Protein AF-A0AA37JND7-F1 (afdb_monomer_lite)

pLDDT: mean 91.66, std 10.31, range [40.84, 98.69]

Radius of gyration: 16.0 Å; chains: 1; bounding box: 44×41×37 Å

Structure (mmCIF, N/CA/C/O backbone):
data_AF-A0AA37JND7-F1
#
_entry.id   AF-A0AA37JND7-F1
#
loop_
_atom_site.group_PDB
_atom_site.id
_atom_site.type_symbol
_atom_site.label_atom_id
_atom_site.label_alt_id
_atom_site.label_comp_id
_atom_site.label_asym_id
_atom_site.label_entity_id
_atom_site.label_seq_id
_atom_site.pdbx_PDB_ins_code
_atom_site.Cartn_x
_atom_site.Cartn_y
_atom_site.Cartn_z
_atom_site.occupancy
_atom_site.B_iso_or_equiv
_atom_site.auth_seq_id
_atom_site.auth_comp_id
_atom_site.auth_asym_id
_atom_site.auth_atom_id
_atom_site.pdbx_PDB_model_num
ATOM 1 N N . MET A 1 1 ? -6.437 -23.360 4.423 1.00 40.84 1 MET A N 1
ATOM 2 C CA . MET A 1 1 ? -5.846 -23.124 3.087 1.00 40.84 1 MET A CA 1
ATOM 3 C C . MET A 1 1 ? -4.545 -22.383 3.317 1.00 40.84 1 MET A C 1
ATOM 5 O O . MET A 1 1 ? -4.557 -21.496 4.157 1.00 40.84 1 MET A O 1
ATOM 9 N N . LYS A 1 2 ? -3.437 -22.771 2.672 1.00 43.34 2 LYS A N 1
ATOM 10 C CA . LYS A 1 2 ? -2.229 -21.934 2.693 1.00 43.34 2 LYS A CA 1
ATOM 11 C C . LYS A 1 2 ? -2.594 -20.605 2.027 1.00 43.34 2 LYS A C 1
ATOM 13 O O . LYS A 1 2 ? -3.118 -20.621 0.916 1.00 43.34 2 LYS A O 1
ATOM 18 N N . THR A 1 3 ? -2.385 -19.501 2.726 1.00 58.12 3 THR A N 1
ATOM 19 C CA . THR A 1 3 ? -2.591 -18.107 2.304 1.00 58.12 3 THR A CA 1
ATOM 20 C C . THR A 1 3 ? -1.507 -17.683 1.311 1.00 58.12 3 THR A C 1
ATOM 22 O O . THR A 1 3 ? -0.813 -16.694 1.500 1.00 58.12 3 THR A O 1
ATOM 25 N N . GLN A 1 4 ? -1.320 -18.478 0.255 1.00 84.44 4 GLN A N 1
ATOM 26 C CA . GLN A 1 4 ? -0.275 -18.242 -0.735 1.00 84.44 4 GLN A CA 1
ATOM 27 C C . GLN A 1 4 ? -0.519 -16.889 -1.423 1.00 84.44 4 GLN A C 1
ATOM 29 O O . GLN A 1 4 ? -1.640 -16.614 -1.847 1.00 84.44 4 GLN A O 1
ATOM 34 N N . GLY A 1 5 ? 0.517 -16.051 -1.496 1.00 93.06 5 GLY A N 1
ATOM 35 C CA . GLY A 1 5 ? 0.449 -14.716 -2.106 1.00 93.06 5 GLY A CA 1
ATOM 36 C C . GLY A 1 5 ? 0.004 -13.576 -1.184 1.00 93.06 5 GLY A C 1
ATOM 37 O O . GLY A 1 5 ? -0.153 -12.458 -1.664 1.00 93.06 5 GLY A O 1
ATOM 38 N N . TRP A 1 6 ? -0.165 -13.826 0.120 1.00 97.25 6 TRP A N 1
ATOM 39 C CA . TRP A 1 6 ? -0.372 -12.775 1.121 1.00 97.25 6 TRP A CA 1
ATOM 40 C C . TRP A 1 6 ? 0.862 -12.595 2.000 1.00 97.25 6 TRP A C 1
ATOM 42 O O . TRP A 1 6 ? 1.400 -13.561 2.545 1.00 97.25 6 TRP A O 1
ATOM 52 N N . TYR A 1 7 ? 1.257 -11.342 2.194 1.00 97.56 7 TYR A N 1
ATOM 53 C CA . TYR A 1 7 ? 2.483 -10.966 2.884 1.00 97.56 7 TYR A CA 1
ATOM 54 C C . TYR A 1 7 ? 2.206 -9.932 3.972 1.00 97.56 7 TYR A C 1
ATOM 56 O O . TYR A 1 7 ? 1.293 -9.118 3.865 1.00 97.56 7 TYR A O 1
ATOM 64 N N . LYS A 1 8 ? 2.991 -9.947 5.045 1.00 97.44 8 LYS A N 1
ATOM 65 C CA . LYS A 1 8 ? 2.889 -9.003 6.156 1.00 97.44 8 LYS A CA 1
ATOM 66 C C . LYS A 1 8 ? 3.953 -7.923 6.044 1.00 97.44 8 LYS A C 1
ATOM 68 O O . LYS A 1 8 ? 5.132 -8.225 5.872 1.00 97.44 8 LYS A O 1
ATOM 73 N N . VAL A 1 9 ? 3.549 -6.679 6.287 1.00 97.94 9 VAL A N 1
ATOM 74 C CA . VAL A 1 9 ? 4.498 -5.603 6.561 1.00 97.94 9 VAL A CA 1
ATOM 75 C C . VAL A 1 9 ? 5.022 -5.742 7.990 1.00 97.94 9 VAL A C 1
ATOM 77 O O . VAL A 1 9 ? 4.251 -5.683 8.956 1.00 97.94 9 VAL A O 1
ATOM 80 N N . ILE A 1 10 ? 6.329 -5.960 8.138 1.00 96.88 10 ILE A N 1
ATOM 81 C CA . ILE A 1 10 ? 6.983 -5.974 9.451 1.00 96.88 10 ILE A CA 1
ATOM 82 C C . ILE A 1 10 ? 7.253 -4.541 9.918 1.00 96.88 10 ILE A C 1
ATOM 84 O O . ILE A 1 10 ? 7.512 -3.660 9.106 1.00 96.88 10 ILE A O 1
ATOM 88 N N . LYS A 1 11 ? 7.168 -4.298 11.231 1.00 95.88 11 LYS A N 1
ATOM 89 C CA . LYS A 1 11 ? 7.361 -2.972 11.843 1.00 95.88 11 LYS A CA 1
ATOM 90 C C . LYS A 1 11 ? 8.848 -2.643 11.977 1.00 95.88 11 LYS A C 1
ATOM 92 O O . LYS A 1 11 ? 9.401 -2.656 13.076 1.00 95.88 11 LYS A O 1
ATOM 97 N N . ASP A 1 12 ? 9.466 -2.412 10.830 1.00 94.88 12 ASP A N 1
ATOM 98 C CA . ASP A 1 12 ? 10.868 -2.058 10.652 1.00 94.88 12 ASP A CA 1
ATOM 99 C C . ASP A 1 12 ? 10.939 -0.958 9.583 1.00 94.88 12 ASP A C 1
ATOM 101 O O . ASP A 1 12 ? 10.512 -1.160 8.448 1.00 94.88 12 ASP A O 1
ATOM 105 N N . GLU A 1 13 ? 11.433 0.224 9.951 1.00 91.31 13 GLU A N 1
ATOM 106 C CA . GLU A 1 13 ? 11.459 1.380 9.048 1.00 91.31 13 GLU A CA 1
ATOM 107 C C . GLU A 1 13 ? 12.388 1.178 7.846 1.00 91.31 13 GLU A C 1
ATOM 109 O O . GLU A 1 13 ? 12.130 1.728 6.774 1.00 91.31 13 GLU A O 1
ATOM 114 N N . GLU A 1 14 ? 13.433 0.354 7.981 1.00 92.62 14 GLU A N 1
ATOM 115 C CA . GLU A 1 14 ? 14.265 -0.022 6.834 1.00 92.62 14 GLU A CA 1
ATOM 116 C C . GLU A 1 14 ? 13.466 -0.887 5.854 1.00 9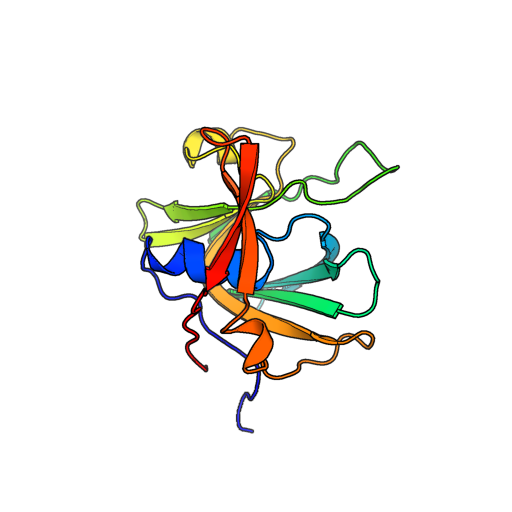2.62 14 GLU A C 1
ATOM 118 O O . GLU A 1 14 ? 13.557 -0.708 4.637 1.00 92.62 14 GLU A O 1
ATOM 123 N N . TYR A 1 15 ? 12.618 -1.771 6.385 1.00 96.00 15 TYR A N 1
ATOM 124 C CA . TYR A 1 15 ? 11.760 -2.638 5.588 1.00 96.00 15 TYR A CA 1
ATOM 125 C C . TYR A 1 15 ? 10.661 -1.880 4.835 1.00 96.00 15 TYR A C 1
ATOM 127 O O . TYR A 1 15 ? 10.249 -2.314 3.760 1.00 96.00 15 TYR A O 1
ATOM 135 N N . PHE A 1 16 ? 10.192 -0.736 5.340 1.00 95.75 16 PHE A N 1
ATOM 136 C CA . PHE A 1 16 ? 9.146 0.039 4.661 1.00 95.75 16 PHE A CA 1
ATOM 137 C C . PHE A 1 16 ? 9.547 0.430 3.238 1.00 95.75 16 PHE A C 1
ATOM 139 O O . PHE A 1 16 ? 8.718 0.360 2.335 1.00 95.75 16 PHE A O 1
ATOM 146 N N . LYS A 1 17 ? 10.830 0.744 3.019 1.00 94.12 17 LYS A N 1
ATOM 147 C CA . LYS A 1 17 ? 11.372 1.045 1.687 1.00 94.12 17 LYS A CA 1
ATOM 148 C C . LYS A 1 17 ? 11.363 -0.168 0.762 1.00 94.12 17 LYS A C 1
ATOM 150 O O . LYS A 1 17 ? 11.177 -0.017 -0.437 1.00 94.12 17 LYS A O 1
ATOM 155 N N . GLU A 1 18 ? 11.560 -1.369 1.300 1.00 95.69 18 GLU A N 1
ATOM 156 C CA . GLU A 1 18 ? 11.463 -2.595 0.506 1.00 95.69 18 GLU A CA 1
ATOM 157 C C . GLU A 1 18 ? 10.014 -2.897 0.133 1.00 95.69 18 GLU A C 1
ATOM 159 O O . GLU A 1 18 ? 9.739 -3.178 -1.027 1.00 95.69 18 GLU A O 1
ATOM 164 N N . PHE A 1 19 ? 9.086 -2.790 1.089 1.00 97.00 19 PHE A N 1
ATOM 165 C CA . PHE A 1 19 ? 7.656 -2.962 0.831 1.00 97.00 19 PHE A CA 1
ATOM 166 C C . PHE A 1 19 ? 7.145 -1.979 -0.230 1.00 97.00 19 PHE A C 1
ATOM 168 O O . PHE A 1 19 ? 6.513 -2.406 -1.193 1.00 97.00 19 PHE A O 1
ATOM 175 N N . LEU A 1 20 ? 7.434 -0.685 -0.071 1.00 96.38 20 LEU A N 1
ATOM 176 C CA . LEU A 1 20 ? 7.047 0.336 -1.045 1.00 96.38 20 LEU A CA 1
ATOM 177 C C . LEU A 1 20 ? 7.735 0.091 -2.395 1.00 96.38 20 LEU A C 1
ATOM 179 O O . LEU A 1 20 ? 7.080 0.156 -3.430 1.00 96.38 20 LEU A O 1
ATOM 183 N N . GLY A 1 21 ? 9.015 -0.288 -2.386 1.00 95.19 21 GLY A N 1
ATOM 184 C CA . GLY A 1 21 ? 9.789 -0.560 -3.596 1.00 95.19 21 GLY A CA 1
ATOM 185 C C . GLY A 1 21 ? 9.262 -1.723 -4.446 1.00 95.19 21 GLY A C 1
ATOM 186 O O . GLY A 1 21 ? 9.417 -1.676 -5.665 1.00 95.19 21 GLY A O 1
ATOM 187 N N . ILE A 1 22 ? 8.590 -2.723 -3.854 1.00 95.94 22 ILE A N 1
ATOM 188 C CA . ILE A 1 22 ? 7.906 -3.798 -4.610 1.00 95.94 22 ILE A CA 1
ATOM 189 C C . ILE A 1 22 ? 6.876 -3.212 -5.585 1.00 95.94 22 ILE A C 1
ATOM 191 O O . ILE A 1 22 ? 6.695 -3.741 -6.678 1.00 95.94 22 ILE A O 1
ATOM 195 N N . PHE A 1 23 ? 6.224 -2.118 -5.195 1.00 95.62 23 PHE A N 1
ATOM 196 C CA . PHE A 1 23 ? 5.163 -1.465 -5.958 1.00 95.62 23 PHE A CA 1
ATOM 197 C C . PHE A 1 23 ? 5.604 -0.128 -6.560 1.00 95.62 23 PHE A C 1
ATOM 199 O O . PHE A 1 23 ? 4.745 0.672 -6.917 1.00 95.62 23 PHE A O 1
ATOM 206 N N . SER A 1 24 ? 6.914 0.144 -6.629 1.00 93.38 24 SER A N 1
ATOM 207 C CA . SER A 1 24 ? 7.447 1.453 -7.044 1.00 93.38 24 SER A CA 1
ATOM 208 C C . SER A 1 24 ? 6.760 2.607 -6.310 1.00 93.38 24 SER A C 1
ATOM 210 O O . SER A 1 24 ? 6.216 3.523 -6.922 1.00 93.38 24 SER A O 1
ATOM 212 N N . GLU A 1 25 ? 6.688 2.486 -4.981 1.00 94.81 25 GLU A N 1
ATOM 213 C CA . GLU A 1 25 ? 6.065 3.460 -4.086 1.00 94.81 25 GLU A CA 1
ATOM 214 C C . GLU A 1 25 ? 4.570 3.682 -4.380 1.00 94.81 25 GLU A C 1
ATOM 216 O O . GLU A 1 25 ? 3.968 4.623 -3.876 1.00 94.81 25 GLU A O 1
ATOM 221 N N . PHE A 1 26 ? 3.938 2.782 -5.138 1.00 95.44 26 PHE A N 1
ATOM 222 C CA . PHE A 1 26 ? 2.596 2.934 -5.697 1.00 95.44 26 PHE A CA 1
ATOM 223 C C . PHE A 1 26 ? 2.447 4.139 -6.643 1.00 95.44 26 PHE A C 1
ATOM 225 O O . PHE A 1 26 ? 1.334 4.620 -6.852 1.00 95.44 26 PHE A O 1
ATOM 232 N N . HIS A 1 27 ? 3.541 4.605 -7.247 1.00 92.12 27 HIS A N 1
ATOM 233 C CA . HIS A 1 27 ? 3.510 5.585 -8.332 1.00 92.12 27 HIS A CA 1
ATOM 234 C C . HIS A 1 27 ? 2.729 5.021 -9.535 1.00 92.12 27 HIS A C 1
ATOM 236 O O . HIS A 1 27 ? 2.870 3.847 -9.876 1.00 92.12 27 HIS A O 1
ATOM 242 N N . ASP A 1 28 ? 1.880 5.842 -10.160 1.00 91.94 28 ASP A N 1
ATOM 243 C CA . ASP A 1 28 ? 0.962 5.458 -11.252 1.00 91.94 28 ASP A CA 1
ATOM 244 C C . ASP A 1 28 ? -0.082 4.384 -10.877 1.00 91.94 28 ASP A C 1
ATOM 246 O O . ASP A 1 28 ? -0.745 3.806 -11.740 1.00 91.94 28 ASP A O 1
ATOM 250 N N . TYR A 1 29 ? -0.293 4.121 -9.584 1.00 94.00 29 TYR A N 1
ATOM 251 C CA . TYR A 1 29 ? -1.460 3.362 -9.136 1.00 94.00 29 TYR A CA 1
ATOM 252 C C . TYR A 1 29 ? -2.650 4.293 -8.929 1.00 94.00 29 TYR A C 1
ATOM 254 O O . TYR A 1 29 ? -2.498 5.466 -8.613 1.00 94.00 29 TYR A O 1
ATOM 262 N N . ARG A 1 30 ? -3.865 3.761 -9.034 1.00 92.56 30 ARG A N 1
ATOM 263 C CA . ARG A 1 30 ? -5.099 4.437 -8.612 1.00 92.56 30 ARG A CA 1
ATOM 264 C C . ARG A 1 30 ? -5.815 3.629 -7.547 1.00 92.56 30 ARG A C 1
ATOM 266 O O . ARG A 1 30 ? -5.874 2.400 -7.627 1.00 92.56 30 ARG A O 1
ATOM 273 N N . ILE A 1 31 ? -6.422 4.312 -6.582 1.00 93.12 31 ILE A N 1
ATOM 274 C CA . ILE A 1 31 ? -7.349 3.676 -5.643 1.00 93.12 31 ILE A CA 1
ATOM 275 C C . ILE A 1 31 ? -8.649 3.383 -6.395 1.00 93.12 31 ILE A C 1
ATOM 277 O O . ILE A 1 31 ? -9.327 4.296 -6.857 1.00 93.12 31 ILE A O 1
ATOM 281 N N . THR A 1 32 ? -9.003 2.107 -6.518 1.00 92.88 32 THR A N 1
ATOM 282 C CA . THR A 1 32 ? -10.210 1.674 -7.248 1.00 92.88 32 THR A CA 1
ATOM 283 C C . THR A 1 32 ? -11.357 1.301 -6.323 1.00 92.88 32 THR A C 1
ATOM 285 O O . THR A 1 32 ? -12.523 1.454 -6.685 1.00 92.88 32 THR A O 1
ATOM 288 N N . HIS A 1 33 ? -11.042 0.806 -5.126 1.00 93.81 33 HIS A N 1
ATOM 289 C CA . HIS A 1 33 ? -12.041 0.374 -4.164 1.00 93.81 33 HIS A CA 1
ATOM 290 C C . HIS A 1 33 ? -11.501 0.447 -2.735 1.00 93.81 33 HIS A C 1
ATOM 292 O O . HIS A 1 33 ? -10.351 0.090 -2.476 1.00 93.81 33 HIS A O 1
ATOM 298 N N . ILE A 1 34 ? -12.353 0.884 -1.810 1.00 95.38 34 ILE A N 1
ATOM 299 C CA . ILE A 1 34 ? -12.111 0.833 -0.369 1.00 95.38 34 ILE A CA 1
ATOM 300 C C . ILE A 1 34 ? -13.311 0.150 0.277 1.00 95.38 34 ILE A C 1
ATOM 302 O O . ILE A 1 34 ? -14.449 0.571 0.072 1.00 95.38 34 ILE A O 1
ATOM 306 N N . GLU A 1 35 ? -13.049 -0.872 1.083 1.00 96.94 35 GLU A N 1
ATOM 307 C CA . GLU A 1 35 ? -14.056 -1.578 1.871 1.00 96.94 35 GLU A CA 1
ATOM 308 C C . GLU A 1 35 ? -13.636 -1.579 3.339 1.00 96.94 35 GLU A C 1
ATOM 310 O O . GLU A 1 35 ? -12.514 -1.963 3.664 1.00 96.94 35 GLU A O 1
ATOM 315 N N . TYR A 1 36 ? -14.536 -1.175 4.236 1.00 97.94 36 TYR A N 1
ATOM 316 C CA . TYR A 1 36 ? -14.308 -1.244 5.676 1.00 97.94 36 TYR A CA 1
ATOM 317 C C . TYR A 1 36 ? -15.314 -2.184 6.342 1.00 97.94 36 TYR A C 1
ATOM 319 O O . TYR A 1 36 ? -16.523 -1.958 6.298 1.00 97.94 36 TYR A O 1
ATOM 327 N N . ASP A 1 37 ? -14.793 -3.224 6.990 1.00 97.81 37 ASP A N 1
ATOM 328 C CA . ASP A 1 37 ? -15.546 -4.174 7.804 1.00 97.81 37 ASP A CA 1
ATOM 329 C C . ASP A 1 37 ? -15.435 -3.758 9.276 1.00 97.81 37 ASP A C 1
ATOM 331 O O . ASP A 1 37 ? -14.404 -3.971 9.925 1.00 97.81 37 ASP A O 1
ATOM 335 N N . PHE A 1 38 ? -16.507 -3.161 9.802 1.00 95.31 38 PHE A N 1
ATOM 336 C CA . PHE A 1 38 ? -16.565 -2.684 11.185 1.00 95.31 38 PHE A CA 1
ATOM 337 C C . PHE A 1 38 ? -16.530 -3.826 12.210 1.00 95.31 38 PHE A C 1
ATOM 339 O O . PHE A 1 38 ? -15.930 -3.673 13.272 1.00 95.31 38 PHE A O 1
ATOM 346 N N . GLU A 1 39 ? -17.135 -4.978 11.908 1.00 97.38 39 GLU A N 1
ATOM 347 C CA . GLU A 1 39 ? -17.181 -6.106 12.846 1.00 97.38 39 GLU A CA 1
ATOM 348 C C . GLU A 1 39 ? -15.789 -6.701 13.068 1.00 97.38 39 GLU A C 1
ATOM 350 O O . GLU A 1 39 ? -15.443 -7.090 14.185 1.00 97.38 39 GLU A O 1
ATOM 355 N N . LYS A 1 40 ? -14.975 -6.750 12.007 1.00 97.31 40 LYS A N 1
ATOM 356 C CA . LYS A 1 40 ? -13.593 -7.246 12.072 1.00 97.31 40 LYS A CA 1
ATOM 357 C C . LYS A 1 40 ? -12.556 -6.147 12.307 1.00 97.31 40 LYS A C 1
ATOM 359 O O . LYS A 1 40 ? -11.394 -6.465 12.535 1.00 97.31 40 LYS A O 1
ATOM 364 N N . ASN A 1 41 ? -12.958 -4.881 12.233 1.00 98.06 41 ASN A N 1
ATOM 365 C CA . ASN A 1 41 ? -12.078 -3.715 12.193 1.00 98.06 41 ASN A CA 1
ATOM 366 C C . ASN A 1 41 ? -10.948 -3.854 11.153 1.00 98.06 41 ASN A C 1
ATOM 368 O O . ASN A 1 41 ? -9.760 -3.680 11.456 1.00 98.06 41 ASN A O 1
ATOM 372 N N . HIS A 1 42 ? -11.330 -4.210 9.926 1.00 97.75 42 HIS A N 1
ATOM 373 C CA . HIS A 1 42 ? -10.417 -4.346 8.794 1.00 97.75 42 HIS A CA 1
ATOM 374 C C . HIS A 1 42 ? -10.794 -3.375 7.681 1.00 97.75 42 HIS A C 1
ATOM 376 O O . HIS A 1 42 ? -11.971 -3.254 7.354 1.00 97.75 42 HIS A O 1
ATOM 382 N N . LEU A 1 43 ? -9.798 -2.758 7.050 1.00 98.50 43 LEU A N 1
ATOM 383 C CA . LEU A 1 43 ? -9.982 -2.002 5.813 1.00 98.50 43 LEU A CA 1
ATOM 384 C C . LEU A 1 43 ? -9.215 -2.679 4.679 1.00 98.50 43 LEU A C 1
ATOM 386 O O . LEU A 1 43 ? -8.048 -3.028 4.844 1.00 98.50 43 LEU A O 1
ATOM 390 N N . MET A 1 44 ? -9.874 -2.866 3.540 1.00 98.38 44 MET A N 1
ATOM 391 C CA . MET A 1 44 ? -9.286 -3.339 2.291 1.00 98.38 44 MET A CA 1
ATOM 392 C C . MET A 1 44 ? -9.178 -2.158 1.324 1.00 98.38 44 MET A C 1
ATOM 394 O O . MET A 1 44 ? -10.183 -1.519 1.023 1.00 98.38 44 MET A O 1
ATOM 398 N N . LEU A 1 45 ? -7.970 -1.875 0.847 1.00 97.69 45 LEU A N 1
ATOM 399 C CA . LEU A 1 45 ? -7.666 -0.840 -0.137 1.00 97.69 45 LEU A CA 1
ATOM 400 C C . LEU A 1 45 ? -7.162 -1.516 -1.410 1.00 97.69 45 LEU A C 1
ATOM 402 O O . LEU A 1 45 ? -6.105 -2.144 -1.390 1.00 97.69 45 LEU A O 1
ATOM 406 N N . TYR A 1 46 ? -7.910 -1.388 -2.500 1.00 97.06 46 TYR A N 1
ATOM 407 C CA . TYR A 1 46 ? -7.563 -1.965 -3.794 1.00 97.06 46 TYR A CA 1
ATOM 408 C C . TYR A 1 46 ? -6.974 -0.895 -4.705 1.00 97.06 46 TYR A C 1
ATOM 410 O O . TYR A 1 46 ? -7.592 0.144 -4.963 1.00 97.06 46 TYR A O 1
ATOM 418 N N . LEU A 1 47 ? -5.786 -1.186 -5.213 1.00 96.31 47 LEU A N 1
ATOM 419 C CA . LEU A 1 47 ? -4.979 -0.322 -6.055 1.00 96.31 47 LEU A CA 1
ATOM 420 C C . LEU A 1 47 ? -4.789 -0.995 -7.412 1.00 96.31 47 LEU A C 1
ATOM 422 O O . LEU A 1 47 ? -4.559 -2.204 -7.483 1.00 96.31 47 LEU A O 1
ATOM 426 N N . ARG A 1 48 ? -4.878 -0.217 -8.488 1.00 96.12 48 ARG A N 1
ATOM 427 C CA . ARG A 1 48 ? -4.695 -0.708 -9.857 1.00 96.12 48 ARG A CA 1
ATOM 428 C C . ARG A 1 48 ? -3.611 0.096 -10.560 1.00 96.12 48 ARG A C 1
ATOM 430 O O . ARG A 1 48 ? -3.659 1.319 -10.479 1.00 96.12 48 ARG A O 1
ATOM 437 N N . TYR A 1 49 ? -2.667 -0.587 -11.201 1.00 95.38 49 TYR A N 1
ATOM 438 C CA . TYR A 1 49 ? -1.591 0.047 -11.961 1.00 95.38 49 TYR A CA 1
ATOM 439 C C . TYR A 1 49 ? -2.096 0.564 -13.321 1.00 95.38 49 TYR A C 1
ATOM 441 O O . TYR A 1 49 ? -3.115 0.079 -13.818 1.00 95.38 49 TYR A O 1
ATOM 449 N N . ASP A 1 50 ? -1.408 1.539 -13.917 1.00 92.69 50 ASP A N 1
ATOM 450 C CA . ASP A 1 50 ? -1.846 2.278 -15.114 1.00 92.69 50 ASP A CA 1
ATOM 451 C C . ASP A 1 50 ? -2.097 1.413 -16.361 1.00 92.69 50 ASP A C 1
ATOM 453 O O . ASP A 1 50 ? -2.970 1.721 -17.174 1.00 92.69 50 ASP A O 1
ATOM 457 N N . THR A 1 51 ? -1.381 0.296 -16.483 1.00 92.81 51 THR A N 1
ATOM 458 C CA . THR A 1 51 ? -1.555 -0.686 -17.564 1.00 92.81 51 THR A CA 1
ATOM 459 C C . THR A 1 51 ? -2.842 -1.505 -17.455 1.00 92.81 51 THR A C 1
ATOM 461 O O . THR A 1 51 ? -3.192 -2.199 -18.407 1.00 92.81 51 THR A O 1
ATOM 464 N N . ASP A 1 52 ? -3.534 -1.455 -16.310 1.00 91.38 52 ASP A N 1
ATOM 465 C CA . ASP A 1 52 ? -4.680 -2.300 -15.949 1.00 91.38 52 ASP A CA 1
ATOM 466 C C . ASP A 1 52 ? -4.397 -3.828 -15.934 1.00 91.38 52 ASP A C 1
ATOM 468 O O . ASP A 1 52 ? -5.312 -4.626 -15.718 1.00 91.38 52 ASP A O 1
ATOM 472 N N . GLU A 1 53 ? -3.138 -4.263 -16.076 1.00 94.94 53 GLU A N 1
ATOM 473 C CA . GLU A 1 53 ? -2.746 -5.688 -16.075 1.00 94.94 53 GLU A CA 1
ATOM 474 C C . GLU A 1 53 ? -2.430 -6.239 -14.672 1.00 94.94 53 GLU A C 1
ATOM 476 O O . GLU A 1 53 ? -2.415 -7.452 -14.450 1.00 94.94 53 GLU A O 1
ATOM 481 N N . GLU A 1 54 ? -2.191 -5.356 -13.705 1.00 95.88 54 GLU A N 1
ATOM 482 C CA . GLU A 1 54 ? -1.750 -5.712 -12.356 1.00 95.88 54 GLU A CA 1
ATOM 483 C C . GLU A 1 54 ? -2.197 -4.689 -11.316 1.00 95.88 54 GLU A C 1
ATOM 485 O O . GLU A 1 54 ? -2.698 -3.611 -11.637 1.00 95.88 54 GLU A O 1
ATOM 490 N N . GLY A 1 55 ? -2.116 -5.055 -10.044 1.00 97.25 55 GLY A N 1
ATOM 491 C CA . GLY A 1 55 ? -2.554 -4.212 -8.947 1.00 97.25 55 GLY A CA 1
ATOM 492 C C . GLY A 1 55 ? -2.062 -4.715 -7.601 1.00 97.25 55 GLY A C 1
ATOM 493 O O . GLY A 1 55 ? -1.278 -5.657 -7.496 1.00 97.25 55 GLY A O 1
ATOM 494 N N . ALA A 1 56 ? -2.582 -4.099 -6.551 1.00 97.94 56 ALA A N 1
ATOM 495 C CA . ALA A 1 56 ? -2.275 -4.471 -5.186 1.00 97.94 56 ALA A CA 1
ATOM 496 C C . ALA A 1 56 ? -3.514 -4.360 -4.309 1.00 97.94 56 ALA A C 1
ATOM 498 O O . ALA A 1 56 ? -4.412 -3.554 -4.553 1.00 97.94 56 ALA A O 1
ATOM 499 N N . VAL A 1 57 ? -3.531 -5.140 -3.238 1.00 98.31 57 VAL A N 1
ATOM 500 C CA . VAL A 1 57 ? -4.483 -4.948 -2.151 1.00 98.31 57 VAL A CA 1
ATOM 501 C C . VAL A 1 57 ? -3.732 -4.773 -0.848 1.00 98.31 57 VAL A C 1
ATOM 503 O O . VAL A 1 57 ? -2.893 -5.601 -0.494 1.00 98.31 57 VAL A O 1
ATOM 506 N N . LEU A 1 58 ? -4.052 -3.702 -0.126 1.00 98.62 58 LEU A N 1
ATOM 507 C CA . LEU A 1 58 ? -3.588 -3.467 1.234 1.00 98.62 58 LEU A CA 1
ATOM 508 C C . LEU A 1 58 ? -4.738 -3.744 2.198 1.00 98.62 58 LEU A C 1
ATOM 510 O O . LEU A 1 58 ? -5.792 -3.114 2.148 1.00 98.62 58 LEU A O 1
ATOM 514 N N . LYS A 1 59 ? -4.529 -4.709 3.084 1.00 98.50 59 LYS A N 1
ATOM 515 C CA . LYS A 1 59 ? -5.412 -5.046 4.191 1.00 98.50 59 LYS A CA 1
ATOM 516 C C . LYS A 1 59 ? -4.853 -4.461 5.481 1.00 98.50 59 LYS A C 1
ATOM 518 O O . LYS A 1 59 ? -3.863 -4.948 6.028 1.00 98.50 59 LYS A O 1
ATOM 523 N N . PHE A 1 60 ? -5.550 -3.469 6.002 1.00 98.69 60 PHE A N 1
ATOM 524 C CA . PHE A 1 60 ? -5.277 -2.826 7.276 1.00 98.69 60 PHE A CA 1
ATOM 525 C C . PHE A 1 60 ? -6.044 -3.556 8.378 1.00 98.69 60 PHE A C 1
ATOM 527 O O . PHE A 1 60 ? -7.264 -3.700 8.309 1.00 98.69 60 PHE A O 1
ATOM 534 N N . VAL A 1 61 ? -5.328 -4.046 9.387 1.00 98.38 61 VAL A N 1
ATOM 535 C CA . VAL A 1 61 ? -5.868 -4.823 10.508 1.00 98.38 61 VAL A CA 1
ATOM 536 C C . VAL A 1 61 ? -5.840 -3.980 11.776 1.00 98.38 61 VAL A C 1
ATOM 538 O O . VAL A 1 61 ? -4.820 -3.362 12.090 1.00 98.38 61 VAL A O 1
ATOM 541 N N . ASN A 1 62 ? -6.953 -3.984 12.513 1.00 98.12 62 ASN A N 1
ATOM 542 C CA . ASN A 1 62 ? -7.180 -3.139 13.684 1.00 98.12 62 ASN A CA 1
ATOM 543 C C . ASN A 1 62 ? -6.935 -1.657 13.361 1.00 98.12 62 ASN A C 1
ATOM 545 O O . ASN A 1 62 ? -6.034 -1.031 13.934 1.00 98.12 62 ASN A O 1
ATOM 549 N N . VAL A 1 63 ? -7.721 -1.115 12.425 1.00 98.25 63 VAL A N 1
ATOM 550 C CA . VAL A 1 63 ? -7.668 0.305 12.040 1.00 98.25 63 VAL A CA 1
ATOM 551 C C . VAL A 1 63 ? -7.842 1.177 13.288 1.00 98.25 63 VAL A C 1
ATOM 553 O O . VAL A 1 63 ? -8.725 0.926 14.116 1.00 98.25 63 VAL A O 1
ATOM 556 N N . LYS A 1 64 ? -6.940 2.149 13.457 1.00 97.19 64 LYS A N 1
ATOM 557 C CA . LYS A 1 64 ? -6.932 3.100 14.578 1.00 97.19 64 LYS A CA 1
ATOM 558 C C . LYS A 1 64 ? -7.599 4.406 14.188 1.00 97.19 64 LYS A C 1
ATOM 560 O O . LYS A 1 64 ? -8.361 4.949 14.980 1.00 97.19 64 LYS A O 1
ATOM 565 N N . ASP A 1 65 ? -7.296 4.879 12.986 1.00 96.38 65 ASP A N 1
ATOM 566 C CA . ASP A 1 65 ? -7.818 6.116 12.431 1.00 96.38 65 ASP A CA 1
ATOM 567 C C . ASP A 1 65 ? -7.632 6.104 10.906 1.00 96.38 65 ASP A C 1
ATOM 569 O O . ASP A 1 65 ? -6.801 5.356 10.380 1.00 96.38 65 ASP A O 1
ATOM 573 N N . MET A 1 66 ? -8.411 6.907 10.191 1.00 95.88 66 MET A N 1
ATOM 574 C CA . MET A 1 66 ? -8.289 7.057 8.743 1.00 95.88 66 MET A CA 1
ATOM 575 C C . MET A 1 66 ? -8.888 8.377 8.272 1.00 95.88 66 MET A C 1
ATOM 577 O O . MET A 1 66 ? -9.903 8.844 8.790 1.00 95.88 66 MET A O 1
ATOM 581 N N . HIS A 1 67 ? -8.311 8.916 7.209 1.00 95.12 67 HIS A N 1
ATOM 582 C CA . HIS A 1 67 ? -8.870 10.017 6.446 1.00 95.12 67 HIS A CA 1
ATOM 583 C C . HIS A 1 67 ? -8.865 9.621 4.975 1.00 95.12 67 HIS A C 1
ATOM 585 O O . HIS A 1 67 ? -7.817 9.310 4.417 1.00 95.12 67 HIS A O 1
ATOM 591 N N . ILE A 1 68 ? -10.046 9.597 4.361 1.00 92.06 68 ILE A N 1
ATOM 592 C CA . ILE A 1 68 ? -10.206 9.281 2.943 1.00 92.06 68 ILE A CA 1
ATOM 593 C C . ILE A 1 68 ? -10.577 10.573 2.229 1.00 92.06 68 ILE A C 1
ATOM 595 O O . ILE A 1 68 ? -11.676 11.095 2.429 1.00 92.06 68 ILE A O 1
ATOM 599 N N . CYS A 1 69 ? -9.660 11.077 1.409 1.00 87.38 69 CYS A N 1
ATOM 600 C CA . CYS A 1 69 ? -9.888 12.259 0.593 1.00 87.38 69 CYS A CA 1
ATOM 601 C C . CYS A 1 69 ? -10.150 11.836 -0.861 1.00 87.38 69 CYS A C 1
ATOM 603 O O . CYS A 1 69 ? -9.262 11.240 -1.481 1.00 87.38 69 CYS A O 1
ATOM 605 N N . PRO A 1 70 ? -11.345 12.101 -1.422 1.00 69.44 70 PRO A N 1
ATOM 606 C CA . PRO A 1 70 ? -11.560 11.959 -2.853 1.00 69.44 70 PRO A CA 1
ATOM 607 C C . PRO A 1 70 ? -10.711 13.023 -3.554 1.00 69.44 70 PRO A C 1
ATOM 609 O O . PRO A 1 70 ? -10.925 14.208 -3.340 1.00 69.44 70 PRO A O 1
ATOM 612 N N . CYS A 1 71 ? -9.716 12.605 -4.337 1.00 65.12 71 CYS A N 1
ATOM 613 C CA . CYS A 1 71 ? -8.846 13.537 -5.049 1.00 65.12 71 CYS A CA 1
ATOM 614 C C . CYS A 1 71 ? -9.702 14.477 -5.921 1.00 65.12 71 CYS A C 1
ATOM 616 O O . CYS A 1 71 ? -10.513 14.006 -6.719 1.00 65.12 71 CYS A O 1
ATOM 618 N N . ASP A 1 72 ? -9.543 15.793 -5.748 1.00 56.22 72 ASP A N 1
ATOM 619 C CA . ASP A 1 72 ? -10.353 16.806 -6.443 1.00 56.22 72 ASP A CA 1
ATOM 620 C C . ASP A 1 72 ? -10.045 16.883 -7.954 1.00 56.22 72 ASP A C 1
ATOM 622 O O . ASP A 1 72 ? -10.824 17.460 -8.717 1.00 56.22 72 ASP A O 1
ATOM 626 N N . ASP A 1 73 ? -8.944 16.267 -8.403 1.00 59.38 73 ASP A N 1
ATOM 627 C CA . ASP A 1 73 ? -8.533 16.227 -9.807 1.00 59.38 73 ASP A CA 1
ATOM 628 C C . ASP A 1 73 ? -8.957 14.908 -10.483 1.00 59.38 73 ASP A C 1
ATOM 630 O O . ASP A 1 73 ? -8.192 13.948 -10.644 1.00 59.38 73 ASP A O 1
ATOM 634 N N . TYR A 1 74 ? -10.243 14.861 -10.848 1.00 50.03 74 TYR A N 1
ATOM 635 C CA . TYR A 1 74 ? -10.903 13.721 -11.500 1.00 50.03 74 TYR A CA 1
ATOM 636 C C . TYR A 1 74 ? -10.204 13.247 -12.785 1.00 50.03 74 TYR A C 1
ATOM 638 O O . TYR A 1 74 ? -10.403 12.096 -13.176 1.00 50.03 74 TYR A O 1
ATOM 646 N N . GLU A 1 75 ? -9.423 14.099 -13.460 1.00 53.69 75 GLU A N 1
ATOM 647 C CA . GLU A 1 75 ? -8.804 13.744 -14.743 1.00 53.69 75 GLU A CA 1
ATOM 648 C C . GLU A 1 75 ? -7.649 12.750 -14.604 1.00 53.69 75 GLU A C 1
ATOM 650 O O . GLU A 1 75 ? -7.361 12.035 -15.566 1.00 53.69 75 GLU A O 1
ATOM 655 N N . VAL A 1 76 ? -7.026 12.650 -13.424 1.00 57.62 76 VAL A N 1
ATOM 656 C CA . VAL A 1 76 ? -5.888 11.745 -13.233 1.00 57.62 76 VAL A CA 1
ATOM 657 C C . VAL A 1 76 ? -6.091 10.720 -12.122 1.00 57.62 76 VAL A C 1
ATOM 659 O O . VAL A 1 76 ? -5.810 9.566 -12.390 1.00 57.62 76 VAL A O 1
ATOM 662 N N . SER A 1 77 ? -6.640 11.021 -10.937 1.00 76.12 77 SER A N 1
ATOM 663 C CA . SER A 1 77 ? -6.845 10.028 -9.838 1.00 76.12 77 SER A CA 1
ATOM 664 C C . SER A 1 77 ? -5.646 9.100 -9.497 1.00 76.12 77 SER A C 1
ATOM 666 O O . SER A 1 77 ? -5.797 8.164 -8.705 1.00 76.12 77 SER A O 1
ATOM 668 N N . TRP A 1 78 ? -4.476 9.334 -10.094 1.00 87.75 78 TRP A N 1
ATOM 669 C CA . TRP A 1 78 ? -3.260 8.552 -9.947 1.00 87.75 78 TRP A CA 1
ATOM 670 C C . TRP A 1 78 ? -2.524 9.030 -8.711 1.00 87.75 78 TRP A C 1
ATOM 672 O O . TRP A 1 78 ? -2.495 10.221 -8.393 1.00 87.75 78 TRP A O 1
ATOM 682 N N . LEU A 1 79 ? -1.919 8.085 -8.014 1.00 90.00 79 LEU A N 1
ATOM 683 C CA . LEU A 1 79 ? -1.017 8.372 -6.928 1.00 90.00 79 LEU A CA 1
ATOM 684 C C . LEU A 1 79 ? 0.312 8.839 -7.523 1.00 90.00 79 LEU A C 1
ATOM 686 O O . LEU A 1 79 ? 0.908 8.151 -8.351 1.00 90.00 79 LEU A O 1
ATOM 690 N N . PHE A 1 80 ? 0.784 9.993 -7.055 1.00 87.44 80 PHE A N 1
ATOM 691 C CA . PHE A 1 80 ? 2.161 10.442 -7.288 1.00 87.44 80 PHE A CA 1
ATOM 692 C C . PHE A 1 80 ? 3.179 9.581 -6.537 1.00 87.44 80 PHE A C 1
ATOM 694 O O . PHE A 1 80 ? 4.365 9.641 -6.814 1.00 87.44 80 PHE A O 1
ATOM 701 N N . GLY A 1 81 ? 2.706 8.772 -5.596 1.00 91.69 81 GLY A N 1
ATOM 702 C CA . GLY A 1 81 ? 3.498 7.894 -4.765 1.00 91.69 81 GLY A CA 1
ATOM 703 C C . GLY A 1 81 ? 2.768 7.651 -3.454 1.00 91.69 81 GLY A C 1
ATOM 704 O O . GLY A 1 81 ? 1.614 8.047 -3.259 1.00 91.69 81 GLY A O 1
ATOM 705 N N . SER A 1 82 ? 3.434 6.970 -2.541 1.00 94.62 82 SER A N 1
ATOM 706 C CA . SER A 1 82 ? 2.924 6.710 -1.211 1.00 94.62 82 SER A CA 1
ATOM 707 C C . SER A 1 82 ? 4.066 6.479 -0.245 1.00 94.62 82 SER A C 1
ATOM 709 O O . SER A 1 82 ? 5.167 6.063 -0.616 1.00 94.62 82 SER A O 1
ATOM 711 N N . GLY A 1 83 ? 3.765 6.712 1.021 1.00 95.44 83 GLY A N 1
ATOM 712 C CA . GLY A 1 83 ? 4.685 6.502 2.112 1.00 95.44 83 GLY A CA 1
ATOM 713 C C . GLY A 1 83 ? 4.109 5.577 3.168 1.00 95.44 83 GLY A C 1
ATOM 714 O O . GLY A 1 83 ? 2.910 5.283 3.236 1.00 95.44 83 GLY A O 1
ATOM 715 N N . LEU A 1 84 ? 5.010 5.102 4.019 1.00 96.12 84 LEU A N 1
ATOM 716 C CA . LEU A 1 84 ? 4.689 4.297 5.180 1.00 96.12 84 LEU A CA 1
ATOM 717 C C . LEU A 1 84 ? 5.563 4.748 6.343 1.00 96.12 84 LEU A C 1
ATOM 719 O O . LEU A 1 84 ? 6.791 4.776 6.244 1.00 96.12 84 LEU A O 1
ATOM 723 N N . LYS A 1 85 ? 4.923 5.070 7.464 1.00 94.81 85 LYS A N 1
ATOM 724 C CA . LYS A 1 85 ? 5.603 5.468 8.699 1.00 94.81 85 LYS A CA 1
ATOM 725 C C . LYS A 1 85 ? 5.085 4.690 9.887 1.00 94.81 85 LYS A C 1
ATOM 727 O O . LYS A 1 85 ? 3.945 4.222 9.916 1.00 94.81 85 LYS A O 1
ATOM 732 N N . MET A 1 86 ? 5.933 4.604 10.901 1.00 94.56 86 MET A N 1
ATOM 733 C CA . MET A 1 86 ? 5.539 4.122 12.208 1.00 94.56 86 MET A CA 1
ATOM 734 C C . MET A 1 86 ? 5.106 5.308 13.066 1.00 94.56 86 MET A C 1
ATOM 736 O O . MET A 1 86 ? 5.826 6.296 13.187 1.00 94.56 86 MET A O 1
ATOM 740 N N . SER A 1 87 ? 3.921 5.228 13.664 1.00 91.38 87 SER A N 1
ATOM 741 C CA . SER A 1 87 ? 3.470 6.244 14.611 1.00 91.38 87 SER A CA 1
ATOM 742 C C . SER A 1 87 ? 4.115 6.038 15.988 1.00 91.38 87 SER A C 1
ATOM 744 O O . SER A 1 87 ? 4.560 4.928 16.302 1.00 91.38 87 SER A O 1
ATOM 746 N N . PRO A 1 88 ? 4.107 7.053 16.876 1.00 89.19 88 PRO A N 1
ATOM 747 C CA . PRO A 1 88 ? 4.604 6.909 18.250 1.00 89.19 88 PRO A CA 1
ATOM 748 C C . PRO A 1 88 ? 3.907 5.801 19.058 1.00 89.19 88 PRO A C 1
ATOM 750 O O . PRO A 1 88 ? 4.457 5.304 20.037 1.00 89.19 88 PRO A O 1
ATOM 753 N N . SER A 1 89 ? 2.700 5.395 18.643 1.00 90.38 89 SER A N 1
ATOM 754 C CA . SER A 1 89 ? 1.948 4.283 19.239 1.00 90.38 89 SER A CA 1
ATOM 755 C C . SER A 1 89 ? 2.355 2.901 18.709 1.00 90.38 89 SER A C 1
ATOM 757 O O . SER A 1 89 ? 1.712 1.905 19.037 1.00 90.38 89 SER A O 1
ATOM 759 N N . TYR A 1 90 ? 3.409 2.832 17.888 1.00 93.06 90 TYR A N 1
ATOM 760 C CA . TYR A 1 90 ? 3.855 1.621 17.201 1.00 93.06 90 TYR A CA 1
ATOM 761 C C . TYR A 1 90 ? 2.810 1.073 16.209 1.00 93.06 90 TYR A C 1
ATOM 763 O O . TYR A 1 90 ? 2.757 -0.132 15.950 1.00 93.06 90 TYR A O 1
ATOM 771 N N . SER A 1 91 ? 1.963 1.944 15.655 1.00 96.25 91 SER A N 1
ATOM 772 C CA . SER A 1 91 ? 1.032 1.627 14.561 1.00 96.25 91 SER A CA 1
ATOM 773 C C . SER A 1 91 ? 1.657 1.993 13.210 1.00 96.25 91 SER A C 1
ATOM 775 O O . SER A 1 91 ? 2.603 2.774 13.150 1.00 96.25 91 SER A O 1
ATOM 777 N N . LEU A 1 92 ? 1.154 1.409 12.128 1.00 97.56 92 LEU A N 1
ATOM 778 C CA . LEU A 1 92 ? 1.574 1.673 10.754 1.00 97.56 92 LEU A CA 1
ATOM 779 C C . LEU A 1 92 ? 0.629 2.694 10.119 1.00 97.56 92 LEU A C 1
ATOM 781 O O . LEU A 1 92 ? -0.580 2.469 10.114 1.00 97.56 92 LEU A O 1
ATOM 785 N N . CYS A 1 93 ? 1.176 3.779 9.577 1.00 97.00 93 CYS A N 1
ATOM 786 C CA . CYS A 1 93 ? 0.441 4.820 8.866 1.00 97.00 93 CYS A CA 1
ATOM 787 C C . CYS A 1 93 ? 0.861 4.822 7.394 1.00 97.00 93 CYS A C 1
ATOM 789 O O . CYS A 1 93 ? 1.990 5.208 7.086 1.00 97.00 93 CYS A O 1
ATOM 791 N N . TRP A 1 94 ? -0.027 4.360 6.512 1.00 97.38 94 TRP A N 1
ATOM 792 C CA . TRP A 1 94 ? 0.137 4.471 5.060 1.00 97.38 94 TRP A CA 1
ATOM 793 C C . TRP A 1 94 ? -0.555 5.740 4.567 1.00 97.38 94 TRP A C 1
ATOM 795 O O . TRP A 1 94 ? -1.627 6.080 5.073 1.00 97.38 94 TRP A O 1
ATOM 805 N N . TYR A 1 95 ? 0.036 6.423 3.593 1.00 94.75 95 TYR A N 1
ATOM 806 C CA . TYR A 1 95 ? -0.480 7.675 3.043 1.00 94.75 95 TYR A CA 1
ATOM 807 C C . TYR A 1 95 ? -0.101 7.825 1.571 1.00 94.75 95 TYR A C 1
ATOM 809 O O . TYR A 1 95 ? 0.909 7.285 1.133 1.00 94.75 95 TYR A O 1
ATOM 817 N N . ASN A 1 96 ? -0.909 8.551 0.805 1.00 91.94 96 ASN A N 1
ATOM 818 C CA . ASN A 1 96 ? -0.835 8.595 -0.657 1.00 91.94 96 ASN A CA 1
ATOM 819 C C . ASN A 1 96 ? 0.039 9.732 -1.232 1.00 91.94 96 ASN A C 1
ATOM 821 O O . ASN A 1 96 ? -0.316 10.330 -2.247 1.00 91.94 96 ASN A O 1
ATOM 825 N N . VAL A 1 97 ? 1.157 10.036 -0.569 1.00 87.19 97 VAL A N 1
ATOM 826 C CA . VAL A 1 97 ? 2.190 10.966 -1.050 1.00 87.19 97 VAL A CA 1
ATOM 827 C C . VAL A 1 97 ? 3.577 10.447 -0.650 1.00 87.19 97 VAL A C 1
ATOM 829 O O . VAL A 1 97 ? 3.688 9.761 0.366 1.00 87.19 97 VAL A O 1
ATOM 832 N N . ASP A 1 98 ? 4.617 10.710 -1.440 1.00 77.50 98 ASP A N 1
ATOM 833 C CA . ASP A 1 98 ? 5.981 10.190 -1.249 1.00 77.50 98 ASP A CA 1
ATOM 834 C C . ASP A 1 98 ? 7.025 11.250 -0.838 1.00 77.50 98 ASP A C 1
ATOM 836 O O . ASP A 1 98 ? 8.164 10.890 -0.538 1.00 77.50 98 ASP A O 1
ATOM 840 N N . ASP A 1 99 ? 6.652 12.534 -0.764 1.00 77.69 99 ASP A N 1
ATOM 841 C CA . ASP A 1 99 ? 7.557 13.648 -0.435 1.00 77.69 99 ASP A CA 1
ATOM 842 C C . ASP A 1 99 ? 7.405 14.217 0.992 1.00 77.69 99 ASP A C 1
ATOM 844 O O . ASP A 1 99 ? 8.229 15.031 1.417 1.00 77.69 99 ASP A O 1
ATOM 848 N N . GLU A 1 100 ? 6.412 13.759 1.762 1.00 78.56 100 GLU A N 1
ATOM 849 C CA . GLU A 1 100 ? 6.207 14.144 3.163 1.00 78.56 100 GLU A CA 1
ATOM 850 C C . GLU A 1 100 ? 6.610 13.017 4.129 1.00 78.56 100 GLU A C 1
ATOM 852 O O . GLU A 1 100 ? 6.207 11.857 4.002 1.00 78.56 100 GLU A O 1
ATOM 857 N N . ASP A 1 101 ? 7.387 13.378 5.150 1.00 78.19 101 ASP A N 1
ATOM 858 C CA . ASP A 1 101 ? 7.971 12.447 6.118 1.00 78.19 101 ASP A CA 1
ATOM 859 C C . ASP A 1 101 ? 7.430 12.638 7.546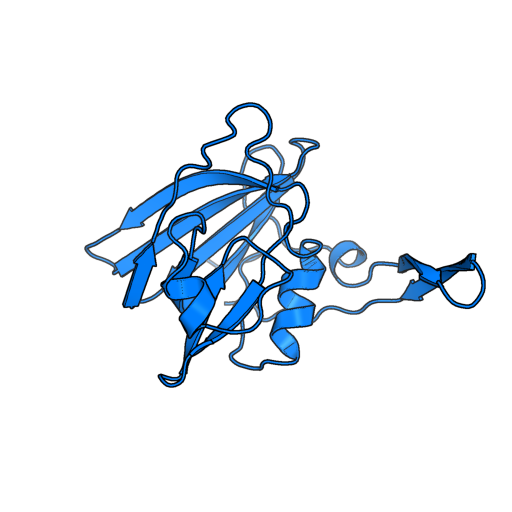 1.00 78.19 101 ASP A C 1
ATOM 861 O O . ASP A 1 101 ? 7.693 11.806 8.425 1.00 78.19 101 ASP A O 1
ATOM 865 N N . ASN A 1 102 ? 6.680 13.713 7.802 1.00 89.50 102 ASN A N 1
ATOM 866 C CA . ASN A 1 102 ? 6.142 14.046 9.113 1.00 89.50 102 ASN A CA 1
ATOM 867 C C . ASN A 1 102 ? 4.677 13.609 9.265 1.00 89.50 102 ASN A C 1
ATOM 869 O O . ASN A 1 102 ? 3.761 14.198 8.694 1.00 89.50 102 ASN A O 1
ATOM 873 N N . ILE A 1 103 ? 4.446 12.622 10.136 1.00 89.25 103 ILE A N 1
ATOM 874 C CA . ILE A 1 103 ? 3.109 12.075 10.408 1.00 89.25 103 ILE A CA 1
ATO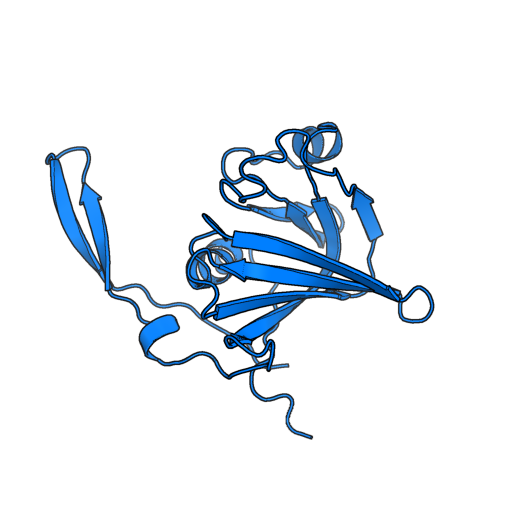M 875 C C . ILE A 1 103 ? 2.098 13.124 10.901 1.00 89.25 103 ILE A C 1
ATOM 877 O O . ILE A 1 103 ? 0.910 13.004 10.604 1.00 89.25 103 ILE A O 1
ATOM 881 N N . ASP A 1 104 ? 2.542 14.153 11.629 1.00 90.94 104 ASP A N 1
ATOM 882 C CA . ASP A 1 104 ? 1.650 15.201 12.130 1.00 90.94 104 ASP A CA 1
ATOM 883 C C . ASP A 1 104 ? 1.201 16.148 11.013 1.00 90.94 104 ASP A C 1
ATOM 885 O O . ASP A 1 104 ? 0.087 16.665 11.075 1.00 90.94 104 ASP A O 1
ATOM 889 N N . GLU A 1 105 ? 2.041 16.381 10.003 1.00 91.44 105 GLU A N 1
ATOM 890 C CA . GLU A 1 105 ? 1.671 17.177 8.827 1.00 91.44 105 GLU A CA 1
ATOM 891 C C . GLU A 1 105 ? 0.756 16.367 7.903 1.00 91.44 105 GLU A C 1
ATOM 893 O O . GLU A 1 105 ? -0.323 16.847 7.551 1.00 91.44 105 GLU A O 1
ATOM 898 N N . ILE A 1 106 ? 1.083 15.089 7.662 1.00 90.31 106 ILE A N 1
ATOM 899 C CA . ILE A 1 106 ? 0.238 14.149 6.899 1.00 90.31 106 ILE A CA 1
ATOM 900 C C . ILE A 1 106 ? -1.182 14.097 7.470 1.00 90.31 106 ILE A C 1
ATOM 902 O O . ILE A 1 106 ? -2.162 14.171 6.733 1.00 90.31 106 ILE A O 1
ATOM 906 N N . LYS A 1 107 ? -1.315 14.007 8.800 1.00 91.38 107 LYS A N 1
ATOM 907 C CA . LYS A 1 107 ? -2.626 13.932 9.463 1.00 91.38 107 LYS A CA 1
ATOM 908 C C . LYS A 1 107 ? -3.412 15.243 9.462 1.00 91.38 107 LYS A C 1
ATOM 910 O O . LYS A 1 107 ? -4.625 15.215 9.672 1.00 91.38 107 LYS A O 1
ATOM 915 N N . LYS A 1 108 ? -2.751 16.389 9.272 1.00 91.62 108 LYS A N 1
ATOM 916 C CA . LYS A 1 108 ? -3.416 17.698 9.153 1.00 91.62 108 LYS A CA 1
ATOM 917 C C . LYS A 1 108 ? -3.850 17.994 7.724 1.00 91.62 108 LYS A C 1
ATOM 919 O O . LYS A 1 108 ? -4.797 18.768 7.551 1.00 91.62 108 LYS A O 1
ATOM 924 N N . ASP A 1 109 ? -3.164 17.428 6.735 1.00 88.56 109 ASP A N 1
ATOM 925 C CA . ASP A 1 109 ? -3.489 17.652 5.336 1.00 88.56 109 ASP A CA 1
ATOM 926 C C . ASP A 1 109 ? -4.819 16.980 4.974 1.00 88.56 109 ASP A C 1
ATOM 928 O O . ASP A 1 109 ? -5.003 15.765 5.053 1.00 88.56 109 ASP A O 1
ATOM 932 N N . LYS A 1 110 ? -5.776 17.814 4.572 1.00 86.69 110 LYS A N 1
ATOM 933 C CA . LYS A 1 110 ? -7.124 17.393 4.184 1.00 86.69 110 LYS A CA 1
ATOM 934 C C . LYS A 1 110 ? -7.204 16.933 2.733 1.00 86.69 110 LYS A C 1
ATOM 936 O O . LYS A 1 110 ? -8.269 16.500 2.309 1.00 86.69 110 LYS A O 1
ATOM 941 N N . ASN A 1 111 ? -6.111 17.023 1.986 1.00 86.50 111 ASN A N 1
ATOM 942 C CA . ASN A 1 111 ? -6.034 16.603 0.592 1.00 86.50 111 ASN A CA 1
ATOM 943 C C . ASN A 1 111 ? -5.410 15.208 0.448 1.00 86.50 111 ASN A C 1
ATOM 945 O O . ASN A 1 111 ? -5.398 14.651 -0.646 1.00 86.50 111 ASN A O 1
ATOM 949 N N . LEU A 1 112 ? -4.918 14.626 1.546 1.00 88.62 112 LEU A N 1
ATOM 950 C CA . LEU A 1 112 ? -4.288 13.311 1.551 1.00 88.62 112 LEU A CA 1
ATOM 951 C C . LEU A 1 112 ? -5.245 12.231 2.041 1.00 88.62 112 LEU A C 1
ATOM 953 O O . LEU A 1 112 ? -6.005 12.423 2.989 1.00 88.62 112 LEU A O 1
ATOM 957 N N . THR A 1 113 ? -5.162 11.061 1.422 1.00 92.81 113 THR A N 1
ATOM 958 C CA . THR A 1 113 ? -5.708 9.828 1.978 1.00 92.81 113 THR A CA 1
ATOM 959 C C . THR A 1 113 ? -4.639 9.157 2.830 1.00 92.81 113 THR A C 1
ATOM 961 O O . THR A 1 113 ? -3.548 8.859 2.345 1.00 92.81 113 THR A O 1
ATOM 964 N N . TRP A 1 114 ? -4.960 8.875 4.090 1.00 95.50 114 TRP A N 1
ATOM 965 C CA . TRP A 1 114 ? -4.086 8.142 5.001 1.00 95.50 114 TRP A CA 1
ATOM 966 C C . TRP A 1 114 ? -4.880 7.178 5.880 1.00 95.50 114 TRP A C 1
ATOM 968 O O . TRP A 1 114 ? -6.038 7.416 6.228 1.00 95.50 114 TRP A O 1
ATOM 978 N N . ILE A 1 115 ? -4.254 6.056 6.231 1.00 97.56 115 ILE A N 1
ATOM 979 C CA . ILE A 1 115 ? -4.856 4.991 7.037 1.00 97.56 115 ILE A CA 1
ATOM 980 C C . ILE A 1 115 ? -3.837 4.547 8.086 1.00 97.56 115 ILE A C 1
ATOM 982 O O . ILE A 1 115 ? -2.743 4.085 7.751 1.00 97.56 115 ILE A O 1
ATOM 986 N N . GLU A 1 116 ? -4.207 4.654 9.364 1.00 97.81 116 GLU A N 1
ATOM 987 C CA . GLU A 1 116 ? -3.418 4.149 10.485 1.00 97.81 116 GLU A CA 1
ATOM 988 C C . GLU A 1 116 ? -3.997 2.829 11.002 1.00 97.81 116 GLU A C 1
ATOM 990 O O . GLU A 1 116 ? -5.187 2.707 11.302 1.00 97.81 116 GLU A O 1
ATOM 995 N N . SER A 1 117 ? -3.144 1.821 11.154 1.00 98.38 117 SER A N 1
ATOM 996 C CA . SER A 1 117 ? -3.550 0.482 11.580 1.00 98.38 117 SER A CA 1
ATOM 997 C C . SER A 1 117 ? -2.480 -0.210 12.410 1.00 98.38 117 SER A C 1
ATOM 999 O O . SER A 1 117 ? -1.306 0.152 12.393 1.00 98.38 117 SER A O 1
ATOM 1001 N N . GLU A 1 118 ? -2.863 -1.248 13.144 1.00 98.19 118 GLU A N 1
ATOM 1002 C CA . GLU A 1 118 ? -1.896 -2.028 13.912 1.00 98.19 118 GLU A CA 1
ATOM 1003 C C . GLU A 1 118 ? -1.019 -2.914 13.023 1.00 98.19 118 GLU A C 1
ATOM 1005 O O . GLU A 1 118 ? 0.140 -3.165 13.360 1.00 98.19 118 GLU A O 1
ATOM 1010 N N . GLN A 1 119 ? -1.560 -3.403 11.910 1.00 98.25 119 GLN A N 1
ATOM 1011 C CA . GLN A 1 119 ? -0.857 -4.268 10.972 1.00 98.25 119 GLN A CA 1
ATOM 1012 C C . GLN A 1 119 ? -1.343 -4.012 9.547 1.00 98.25 119 GLN A C 1
ATOM 1014 O O . GLN A 1 119 ? -2.538 -3.871 9.310 1.00 98.25 119 GLN A O 1
ATOM 1019 N N . ILE A 1 120 ? -0.410 -4.074 8.598 1.00 98.62 120 ILE A N 1
ATOM 1020 C CA . ILE A 1 120 ? -0.705 -4.110 7.168 1.00 98.62 120 ILE A CA 1
ATOM 1021 C C . ILE A 1 120 ? -0.335 -5.497 6.640 1.00 98.62 120 ILE A C 1
ATOM 1023 O O . ILE A 1 120 ? 0.744 -6.031 6.918 1.00 98.62 120 ILE A O 1
ATOM 1027 N N . ILE A 1 121 ? -1.269 -6.100 5.917 1.00 98.44 121 ILE A N 1
ATOM 1028 C CA . ILE A 1 121 ? -1.079 -7.292 5.095 1.00 98.44 121 ILE A CA 1
ATOM 1029 C C . ILE A 1 121 ? -1.290 -6.850 3.648 1.00 98.44 121 ILE A C 1
ATOM 1031 O O . ILE A 1 121 ? -2.181 -6.050 3.392 1.00 98.44 121 ILE A O 1
ATOM 1035 N N . PHE A 1 122 ? -0.514 -7.359 2.704 1.00 98.44 122 PHE A N 1
ATOM 1036 C CA . PHE A 1 122 ? -0.651 -7.010 1.300 1.00 98.44 122 PHE A CA 1
ATOM 1037 C C . PHE A 1 122 ? -0.607 -8.235 0.395 1.00 98.44 122 PHE A C 1
ATOM 1039 O O . PHE A 1 122 ? -0.120 -9.298 0.787 1.00 98.44 122 PHE A O 1
ATOM 1046 N N . ALA A 1 123 ? -1.124 -8.073 -0.814 1.00 98.19 123 ALA A N 1
ATOM 1047 C CA . ALA A 1 123 ? -1.006 -9.051 -1.881 1.00 98.19 123 ALA A CA 1
ATOM 1048 C C . ALA A 1 123 ? -0.896 -8.352 -3.235 1.00 98.19 123 ALA A C 1
ATOM 1050 O O . ALA A 1 123 ? -1.407 -7.243 -3.416 1.00 98.19 123 ALA A O 1
ATOM 1051 N N . TRP A 1 124 ? -0.246 -9.036 -4.173 1.00 97.69 124 TRP A N 1
ATOM 1052 C CA . TRP A 1 124 ? -0.250 -8.674 -5.583 1.00 97.69 124 TRP A CA 1
ATOM 1053 C C . TRP A 1 124 ? -1.542 -9.162 -6.237 1.00 97.69 124 TRP A C 1
ATOM 1055 O O . TRP A 1 124 ? -2.015 -10.261 -5.927 1.00 97.69 124 TRP A O 1
ATOM 1065 N N . LEU A 1 125 ? -2.102 -8.354 -7.132 1.00 97.38 125 LEU A N 1
ATOM 1066 C CA . LEU A 1 125 ? -3.300 -8.683 -7.894 1.00 97.38 125 LEU A CA 1
ATOM 1067 C C . LEU A 1 125 ? -2.977 -8.783 -9.381 1.00 97.38 125 LEU A C 1
ATOM 1069 O O . LEU A 1 125 ? -2.299 -7.918 -9.932 1.00 97.38 125 LEU A O 1
ATOM 1073 N N . ASP A 1 126 ? -3.526 -9.791 -10.048 1.00 96.06 126 ASP A N 1
ATOM 1074 C CA . ASP A 1 126 ? -3.551 -9.826 -11.509 1.00 96.06 126 ASP A CA 1
ATOM 1075 C C . ASP A 1 126 ? -4.641 -8.901 -12.091 1.00 96.06 126 ASP A C 1
ATOM 1077 O O . ASP A 1 126 ? -5.403 -8.227 -11.376 1.00 96.06 126 ASP A O 1
ATOM 1081 N N . LYS A 1 127 ? -4.731 -8.869 -13.421 1.00 96.00 127 LYS A N 1
ATOM 1082 C CA . LYS A 1 127 ? -5.750 -8.133 -14.183 1.00 96.00 127 LYS A CA 1
ATOM 1083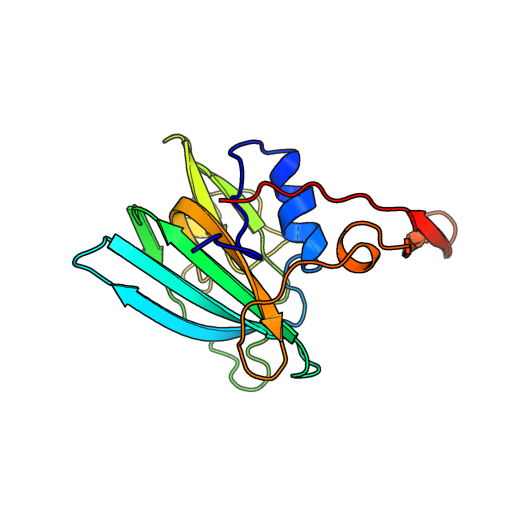 C C . LYS A 1 127 ? -7.193 -8.444 -13.761 1.00 96.00 127 LYS A C 1
ATOM 1085 O O . LYS A 1 127 ? -8.061 -7.579 -13.842 1.00 96.00 127 LYS A O 1
ATOM 1090 N N . ASP A 1 128 ? -7.446 -9.646 -13.242 1.00 95.88 128 ASP A N 1
ATOM 1091 C CA . ASP A 1 128 ? -8.766 -10.135 -12.832 1.00 95.88 128 ASP A CA 1
ATOM 1092 C C . ASP A 1 128 ? -9.012 -9.935 -11.318 1.00 95.88 128 ASP A C 1
ATOM 1094 O O . ASP A 1 128 ? -9.971 -10.475 -10.752 1.00 95.88 128 ASP A O 1
ATOM 1098 N N . ASN A 1 129 ? -8.161 -9.137 -10.652 1.00 94.44 129 ASN A N 1
ATOM 1099 C CA . ASN A 1 129 ? -8.174 -8.878 -9.206 1.00 94.44 129 ASN A CA 1
ATOM 1100 C C . ASN A 1 129 ? -7.994 -10.150 -8.358 1.00 94.44 129 ASN A C 1
ATOM 1102 O O . ASN A 1 129 ? -8.436 -10.200 -7.207 1.00 94.44 129 ASN A O 1
ATOM 1106 N N . GLN A 1 130 ? -7.368 -11.193 -8.905 1.00 96.25 130 GLN A N 1
ATOM 1107 C CA . GLN A 1 130 ? -7.041 -12.389 -8.141 1.00 96.25 130 GLN A CA 1
ATOM 1108 C C . GLN A 1 130 ? -5.677 -12.234 -7.483 1.00 96.25 130 GLN A C 1
ATOM 1110 O O . GLN A 1 130 ? -4.742 -11.689 -8.064 1.00 96.25 130 GLN A O 1
ATOM 1115 N N . VAL A 1 131 ? -5.568 -12.740 -6.256 1.00 96.81 131 VAL A N 1
ATOM 1116 C CA . VAL A 1 131 ? -4.297 -12.758 -5.533 1.00 96.81 131 VAL A CA 1
ATOM 1117 C C . VAL A 1 131 ? -3.337 -13.714 -6.221 1.00 96.81 131 VAL A C 1
ATOM 1119 O O . VAL A 1 131 ? -3.631 -14.906 -6.354 1.00 96.81 131 VAL A O 1
ATOM 1122 N N . THR A 1 132 ? -2.164 -13.204 -6.585 1.00 95.19 132 THR A N 1
ATOM 1123 C CA . THR A 1 132 ? -1.073 -14.007 -7.135 1.00 95.19 132 THR A CA 1
ATOM 1124 C C . THR A 1 132 ? 0.161 -13.912 -6.242 1.00 95.19 132 THR A C 1
ATOM 1126 O O . THR A 1 132 ? 0.439 -12.850 -5.684 1.00 95.19 132 THR A O 1
ATOM 1129 N N . PRO A 1 133 ? 0.945 -14.990 -6.093 1.00 96.12 133 PRO A N 1
ATOM 1130 C CA . PRO A 1 133 ? 2.244 -14.900 -5.438 1.00 96.12 133 PRO A CA 1
ATOM 1131 C C . PRO A 1 133 ? 3.177 -13.953 -6.194 1.00 96.12 133 PRO A C 1
ATOM 1133 O O . PRO A 1 133 ? 3.169 -13.942 -7.425 1.00 96.12 133 PRO A O 1
ATOM 1136 N N . LEU A 1 134 ? 3.997 -13.207 -5.456 1.00 95.56 134 LEU A N 1
ATOM 1137 C CA . LEU A 1 134 ? 5.071 -12.412 -6.041 1.00 95.56 134 LEU A CA 1
ATOM 1138 C C . LEU A 1 134 ? 6.081 -13.326 -6.736 1.00 95.56 134 LEU A C 1
ATOM 1140 O O . LEU A 1 134 ? 6.438 -14.390 -6.219 1.00 95.56 134 LEU A O 1
ATOM 1144 N N . THR A 1 135 ? 6.535 -12.906 -7.909 1.00 94.88 135 THR A N 1
ATOM 1145 C CA . THR A 1 135 ? 7.532 -13.624 -8.700 1.00 94.88 135 THR A CA 1
ATOM 1146 C C . THR A 1 135 ? 8.950 -13.251 -8.278 1.00 94.88 135 THR A C 1
ATOM 1148 O O . THR A 1 135 ? 9.197 -12.193 -7.696 1.00 94.88 135 THR A O 1
ATOM 1151 N N . ASP A 1 136 ? 9.920 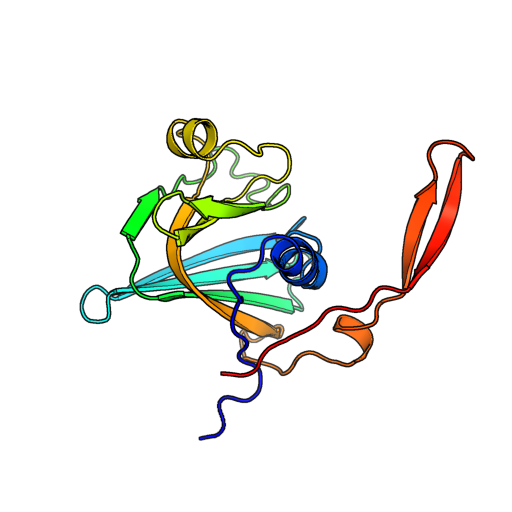-14.097 -8.632 1.00 94.00 136 ASP A N 1
ATOM 1152 C CA . ASP A 1 136 ? 11.335 -13.786 -8.412 1.00 94.00 136 ASP A CA 1
ATOM 1153 C C . ASP A 1 136 ? 11.766 -12.506 -9.141 1.00 94.00 136 ASP A C 1
ATOM 1155 O O . ASP A 1 136 ? 12.615 -11.779 -8.631 1.00 94.00 136 ASP A O 1
ATOM 1159 N N . GLU A 1 137 ? 11.175 -12.204 -10.301 1.00 93.25 137 GLU A N 1
ATOM 1160 C CA . GLU A 1 137 ? 11.466 -10.987 -11.070 1.00 93.25 137 GLU A CA 1
ATOM 1161 C C . GLU A 1 137 ? 10.986 -9.725 -10.342 1.00 93.25 137 GLU A C 1
ATOM 1163 O O . GLU A 1 137 ? 11.715 -8.736 -10.293 1.00 93.25 137 GLU A O 1
ATOM 1168 N N . GLN A 1 138 ? 9.806 -9.781 -9.715 1.00 94.31 138 GLN A N 1
ATOM 1169 C CA . GLN A 1 138 ? 9.260 -8.688 -8.900 1.00 94.31 138 GLN A CA 1
ATOM 1170 C C . GLN A 1 138 ? 10.070 -8.471 -7.617 1.00 94.31 138 GLN A C 1
ATOM 1172 O O . GLN A 1 138 ? 10.245 -7.339 -7.175 1.00 94.31 138 GLN A O 1
ATOM 1177 N N . LEU A 1 139 ? 10.599 -9.546 -7.025 1.00 96.25 139 LEU A N 1
ATOM 1178 C CA . LEU A 1 139 ? 11.413 -9.467 -5.807 1.00 96.25 139 LEU A CA 1
ATOM 1179 C C . LEU A 1 139 ? 12.883 -9.119 -6.080 1.00 96.25 139 LEU A C 1
ATOM 1181 O O . LEU A 1 139 ? 13.572 -8.620 -5.189 1.00 96.25 139 LEU A O 1
ATOM 1185 N N . ASN A 1 140 ? 13.378 -9.369 -7.294 1.00 96.69 140 ASN A N 1
ATOM 1186 C CA . ASN A 1 140 ? 14.770 -9.140 -7.687 1.00 96.69 140 ASN A CA 1
ATOM 1187 C C . ASN A 1 140 ? 14.894 -8.323 -8.987 1.00 96.69 140 ASN A C 1
ATOM 1189 O O . ASN A 1 140 ? 15.600 -8.752 -9.911 1.00 96.69 140 ASN A O 1
ATOM 1193 N N . PRO A 1 141 ? 14.263 -7.141 -9.096 1.00 95.19 141 PRO A N 1
ATOM 1194 C CA . PRO A 1 141 ? 14.298 -6.388 -10.335 1.00 95.19 141 PRO A CA 1
ATOM 1195 C C . PRO A 1 141 ? 15.660 -5.715 -10.539 1.00 95.19 141 PRO A C 1
ATOM 1197 O O . PRO A 1 141 ? 16.375 -5.360 -9.595 1.00 95.19 141 PRO A O 1
ATOM 1200 N N . VAL A 1 142 ? 16.002 -5.489 -11.806 1.00 95.19 142 VAL A N 1
ATOM 1201 C CA . VAL A 1 142 ? 17.125 -4.634 -12.202 1.00 95.19 142 VAL A CA 1
ATOM 1202 C C . VAL A 1 142 ? 16.562 -3.288 -12.625 1.00 95.19 142 VAL A C 1
ATOM 1204 O O . VAL A 1 142 ? 15.969 -3.158 -13.695 1.00 95.19 142 VAL A O 1
ATOM 1207 N N . TRP A 1 143 ? 16.757 -2.274 -11.792 1.00 92.50 143 TRP A N 1
ATOM 1208 C CA . TRP A 1 143 ? 16.294 -0.923 -12.088 1.00 92.50 143 TRP A CA 1
ATOM 1209 C C . TRP A 1 143 ? 17.314 -0.167 -12.923 1.00 92.50 143 TRP A C 1
ATOM 1211 O O . TRP A 1 143 ? 18.520 -0.298 -12.717 1.00 92.50 143 TRP A O 1
ATOM 1221 N N . LYS A 1 144 ? 16.829 0.665 -13.845 1.00 92.31 144 LYS A N 1
ATOM 1222 C CA . LYS A 1 144 ? 17.656 1.653 -14.540 1.00 92.31 144 LYS A CA 1
ATOM 1223 C C . LYS A 1 144 ? 17.442 3.006 -13.886 1.00 92.31 144 LYS A C 1
ATOM 1225 O O . LYS A 1 144 ? 16.417 3.638 -14.106 1.00 92.31 144 LYS A O 1
ATOM 1230 N N . ILE A 1 145 ? 18.413 3.439 -13.094 1.00 90.69 145 ILE A N 1
ATOM 1231 C CA . ILE A 1 145 ? 18.323 4.667 -12.303 1.00 90.69 145 ILE A CA 1
ATOM 1232 C C . ILE A 1 145 ? 19.216 5.727 -12.942 1.00 90.69 145 ILE A C 1
ATOM 1234 O O . ILE A 1 145 ? 20.365 5.446 -13.284 1.00 90.69 145 ILE A O 1
ATOM 1238 N N . LEU A 1 146 ? 18.692 6.939 -13.124 1.00 91.25 146 LEU A N 1
ATOM 1239 C CA . LEU A 1 146 ? 19.485 8.074 -13.583 1.00 91.25 146 LEU A CA 1
ATOM 1240 C C . LEU A 1 146 ? 20.412 8.536 -12.454 1.00 91.25 146 LEU A C 1
ATOM 1242 O O . LEU A 1 146 ? 19.956 8.991 -11.407 1.00 91.25 146 LEU A O 1
ATOM 1246 N N . ASN A 1 147 ? 21.718 8.460 -12.681 1.00 90.38 147 ASN A N 1
ATOM 1247 C CA . ASN A 1 147 ? 22.697 9.106 -11.825 1.00 90.38 147 ASN A CA 1
ATOM 1248 C C . ASN A 1 147 ? 22.760 10.595 -12.197 1.00 90.38 147 ASN A C 1
ATOM 1250 O O . ASN A 1 147 ? 23.251 10.954 -13.268 1.00 90.38 147 ASN A O 1
ATOM 1254 N N . TYR A 1 148 ? 22.261 11.464 -11.316 1.00 88.38 148 TYR A N 1
ATOM 1255 C CA . TYR A 1 148 ? 22.212 12.911 -11.550 1.00 88.38 148 TYR A CA 1
ATOM 1256 C C . TYR A 1 148 ? 23.592 13.583 -11.579 1.00 88.38 148 TYR A C 1
ATOM 1258 O O . TYR A 1 148 ? 23.739 14.625 -12.214 1.00 88.38 148 TYR A O 1
ATOM 1266 N N . GLU A 1 149 ? 24.611 12.993 -10.950 1.00 91.81 149 GLU A N 1
ATOM 1267 C CA . GLU A 1 149 ? 25.979 13.523 -10.992 1.00 91.81 149 GLU A CA 1
ATOM 1268 C C . GLU A 1 149 ? 26.631 13.274 -12.356 1.00 91.81 149 GLU A C 1
ATOM 1270 O O . GLU A 1 149 ? 27.354 14.123 -12.877 1.00 91.81 149 GLU A O 1
ATOM 1275 N N . THR A 1 150 ? 26.376 12.103 -12.949 1.00 92.12 150 THR A N 1
ATOM 1276 C CA . THR A 1 150 ? 27.001 11.693 -14.217 1.00 92.12 150 THR A CA 1
ATOM 1277 C C . THR A 1 150 ? 26.105 11.898 -15.439 1.00 92.12 150 THR A C 1
ATOM 1279 O O . THR A 1 150 ? 26.594 11.844 -16.571 1.00 92.12 150 THR A O 1
ATOM 1282 N N . GLY A 1 151 ? 24.803 12.112 -15.231 1.00 94.19 151 GLY A N 1
ATOM 1283 C CA . GLY A 1 151 ? 23.777 12.201 -16.272 1.00 94.19 151 GLY A CA 1
ATOM 1284 C C . GLY A 1 151 ? 23.520 10.884 -17.012 1.00 94.19 151 GLY A C 1
ATOM 1285 O O . GLY A 1 151 ? 22.947 10.900 -18.102 1.00 94.19 151 GLY A O 1
ATOM 1286 N N . LYS A 1 152 ? 23.980 9.744 -16.480 1.00 94.12 152 LYS A N 1
ATOM 1287 C CA . LYS A 1 152 ? 23.869 8.426 -17.125 1.00 94.12 152 LYS A CA 1
ATOM 1288 C C . LYS A 1 152 ? 22.942 7.506 -16.347 1.00 94.12 152 LYS A C 1
ATOM 1290 O O . LYS A 1 152 ? 22.874 7.567 -15.127 1.00 94.12 152 LYS A O 1
ATOM 1295 N N . TYR A 1 153 ? 22.271 6.616 -17.071 1.00 94.56 153 TYR A N 1
ATOM 1296 C CA . TYR A 1 153 ? 21.512 5.536 -16.454 1.00 94.56 153 TYR A CA 1
ATOM 1297 C C . TYR A 1 153 ? 22.440 4.404 -16.027 1.00 94.56 153 TYR A C 1
ATOM 1299 O O . TYR A 1 153 ? 23.224 3.890 -16.829 1.00 94.56 153 TYR A O 1
ATOM 1307 N N . GLU A 1 154 ? 22.302 3.991 -14.776 1.00 95.00 154 GLU A N 1
ATOM 1308 C CA . GLU A 1 154 ? 23.012 2.872 -14.174 1.00 95.00 154 GLU A CA 1
ATOM 1309 C C . GLU A 1 154 ? 22.027 1.742 -13.874 1.00 95.00 154 GLU A C 1
ATOM 1311 O O . GLU A 1 154 ? 20.869 1.977 -13.531 1.00 95.00 154 GLU A O 1
ATOM 1316 N N . SER A 1 155 ? 22.477 0.498 -14.048 1.00 95.06 155 SER A N 1
ATOM 1317 C CA . SER A 1 155 ? 21.683 -0.679 -13.688 1.00 95.06 155 SER A CA 1
ATOM 1318 C C . SER A 1 155 ? 21.953 -1.041 -12.234 1.00 95.06 155 SER A C 1
ATOM 1320 O O . SER A 1 155 ? 23.092 -1.336 -11.874 1.00 95.06 155 SER A O 1
ATOM 1322 N N . VAL A 1 156 ? 20.910 -1.024 -11.412 1.00 93.44 156 VAL A N 1
ATOM 1323 C CA . VAL A 1 156 ? 20.978 -1.299 -9.978 1.00 93.44 156 VAL A CA 1
ATOM 1324 C C . VAL A 1 156 ? 20.118 -2.518 -9.678 1.00 93.44 156 VAL A C 1
ATOM 1326 O O . VAL A 1 156 ? 18.903 -2.489 -9.857 1.00 93.44 156 VAL A O 1
ATOM 1329 N N . GLN A 1 157 ? 20.756 -3.593 -9.217 1.00 94.62 157 GLN A N 1
ATOM 1330 C CA . GLN A 1 157 ? 20.049 -4.774 -8.728 1.00 94.62 157 GLN A CA 1
ATOM 1331 C C . GLN A 1 157 ? 19.374 -4.442 -7.395 1.00 94.62 157 GLN A C 1
ATOM 1333 O O . GLN A 1 157 ? 20.035 -3.983 -6.459 1.00 94.62 157 GLN A O 1
ATOM 1338 N N . LYS A 1 158 ? 18.070 -4.699 -7.304 1.00 94.31 158 LYS A N 1
ATOM 1339 C CA . LYS A 1 158 ? 17.310 -4.642 -6.053 1.00 94.31 158 LYS A CA 1
ATOM 1340 C C . LYS A 1 158 ? 17.038 -6.050 -5.534 1.00 94.31 158 LYS A C 1
ATOM 1342 O O . LYS A 1 158 ? 17.110 -7.025 -6.283 1.00 94.31 158 LYS A O 1
ATOM 1347 N N . HIS A 1 159 ? 16.758 -6.128 -4.240 1.00 95.50 159 HIS A N 1
ATOM 1348 C CA . HIS A 1 159 ? 16.317 -7.339 -3.566 1.00 95.50 159 HIS A CA 1
ATOM 1349 C C . HIS A 1 159 ? 15.308 -6.940 -2.492 1.00 95.50 159 HIS A C 1
ATOM 1351 O O . HIS A 1 159 ? 15.668 -6.219 -1.560 1.00 95.50 159 HIS A O 1
ATOM 1357 N N . PHE A 1 160 ? 14.063 -7.378 -2.646 1.00 95.69 160 PHE A N 1
ATOM 1358 C CA . PHE A 1 160 ? 12.978 -7.078 -1.720 1.00 95.69 160 PHE A CA 1
ATOM 1359 C C . PHE A 1 160 ? 12.620 -8.310 -0.902 1.00 95.69 160 PHE A C 1
ATOM 1361 O O . PHE A 1 160 ? 12.383 -9.393 -1.443 1.00 95.69 160 PHE A O 1
ATOM 1368 N N . ARG A 1 161 ? 12.568 -8.149 0.420 1.00 95.50 161 ARG A N 1
ATOM 1369 C CA . ARG A 1 161 ? 12.148 -9.211 1.333 1.00 95.50 161 ARG A CA 1
ATOM 1370 C C . ARG A 1 161 ? 10.627 -9.237 1.447 1.00 95.50 161 ARG A C 1
ATOM 1372 O O . ARG A 1 161 ? 9.949 -8.210 1.414 1.00 95.50 161 ARG A O 1
ATOM 1379 N N . VAL A 1 162 ? 10.078 -10.425 1.661 1.00 95.50 162 VAL A N 1
ATOM 1380 C CA . VAL A 1 162 ? 8.653 -10.614 1.947 1.00 95.50 162 VAL A CA 1
ATOM 1381 C C . VAL A 1 162 ? 8.460 -11.643 3.047 1.00 95.50 162 VAL A C 1
ATOM 1383 O O . VAL A 1 162 ? 9.283 -12.540 3.233 1.00 95.50 162 VAL A O 1
ATOM 1386 N N . PHE A 1 163 ? 7.363 -11.503 3.787 1.00 95.81 163 PHE A N 1
ATOM 1387 C CA . PHE A 1 163 ? 7.044 -12.342 4.938 1.00 95.81 163 PHE A CA 1
ATOM 1388 C C . PHE A 1 163 ? 5.631 -12.896 4.769 1.00 95.81 163 PHE A C 1
ATOM 1390 O O . PHE A 1 163 ? 4.670 -12.148 4.923 1.00 95.81 163 PHE A O 1
ATOM 1397 N N . GLU A 1 164 ? 5.491 -14.175 4.417 1.00 93.19 164 GLU A N 1
ATOM 1398 C CA . GLU A 1 164 ? 4.175 -14.813 4.242 1.00 93.19 164 GLU A CA 1
ATOM 1399 C C . GLU A 1 164 ? 3.359 -14.830 5.551 1.00 93.19 164 GLU A C 1
ATOM 1401 O O . GLU A 1 164 ? 3.927 -14.919 6.646 1.00 93.19 164 GLU A O 1
ATOM 1406 N N . VAL A 1 165 ? 2.026 -14.735 5.428 1.0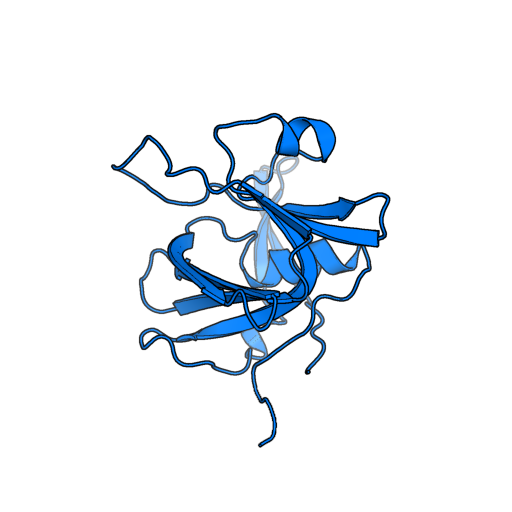0 89.25 165 VAL A N 1
ATOM 1407 C CA . VAL A 1 165 ? 1.053 -14.778 6.546 1.00 89.25 165 VAL A CA 1
ATOM 1408 C C . VAL A 1 165 ? 0.574 -16.191 6.845 1.00 89.25 165 VAL A C 1
ATOM 1410 O O . VAL A 1 165 ? 0.163 -16.890 5.887 1.00 89.25 165 VAL A O 1
#

Organism: NCBI:txid154046

Foldseek 3Di:
DFPAFKFWDDLDQVQQCLVCLLCVLQFQKAFDDWDADPVQRKIWTWIAHNVLFKTKIKIFGAWPDWADADAPPPVRNGQNGKGWDQDPVRWIKIKRHDPDDDPVVRVVDNNITMTTHRIIMMGMAGSVRDGDHDDPCSQWPFDFDQDPVVRGTDTDTHGHDTHGD

Secondary structure (DSSP, 8-state):
---TTEEEPPS-HHHHHHHHHHTGGGTTEEEEEEEEETTTTEEEEEEEETTSSEEEEEEEEEEEEEE----S-TTT-B-S--EEEE-TTS-EEEES-SS---HHHHHH-TT--EEEEEEEEEEEEETTS-EEPPPHHHHS-EEEEEETTTTEEEEEE------B-

Sequence (165 aa):
MKTQGWYKVIKDEEYFKEFLGIFSEFHDYRITHIEYDFEKNHLMLYLRYDTDEEGAVLKFVNVKDMHICPCDDYEVSWLFGSGLKMSPSYSLCWYNVDDEDNIDEIKKDKNLTWIESEQIIFAWLDKDNQVTPLTDEQLNPVWKILNYETGKYESVQKHFRVFEV